Protein AF-A0A9P7GK99-F1 (afdb_monomer_lite)

Organism: NCBI:txid117069

pLDDT: mean 77.22, std 13.56, range [34.0, 91.31]

Radius of gyration: 13.09 Å; chains: 1; bounding box: 36×20×29 Å

InterPro domains:
  IPR011333 SKP1/BTB/POZ domain superfamily [SSF54695] (2-89)

Structure (mmCIF, N/CA/C/O backbone):
data_AF-A0A9P7GK99-F1
#
_entry.id   AF-A0A9P7GK99-F1
#
loop_
_atom_site.group_PDB
_atom_site.id
_atom_site.type_symbol
_atom_site.label_atom_id
_atom_site.label_alt_id
_atom_site.label_comp_id
_atom_site.label_asym_id
_atom_site.label_entity_id
_atom_site.label_seq_id
_atom_site.pdbx_PDB_ins_code
_atom_site.Cartn_x
_atom_site.Cartn_y
_atom_site.Cartn_z
_atom_site.occupancy
_atom_site.B_iso_or_equiv
_atom_site.auth_seq_id
_atom_site.auth_comp_id
_atom_site.auth_asym_id
_atom_site.auth_atom_id
_atom_site.pdbx_PDB_model_num
ATOM 1 N N . MET A 1 1 ? -16.642 4.213 -14.442 1.00 34.00 1 MET A N 1
ATOM 2 C CA . MET A 1 1 ? -16.711 2.746 -14.592 1.00 34.00 1 MET A CA 1
ATOM 3 C C . MET A 1 1 ? -15.625 2.183 -13.691 1.00 34.00 1 MET A C 1
ATOM 5 O O . MET A 1 1 ? -14.475 2.172 -14.102 1.00 34.00 1 MET A O 1
ATOM 9 N N . ARG A 1 2 ? -15.948 1.884 -12.425 1.00 46.44 2 ARG A N 1
ATOM 10 C CA . ARG A 1 2 ? -15.041 1.124 -11.551 1.00 46.44 2 ARG A CA 1
ATOM 11 C C . ARG A 1 2 ? -15.151 -0.336 -11.985 1.00 46.44 2 ARG A C 1
ATOM 13 O O . ARG A 1 2 ? -16.265 -0.808 -12.192 1.00 46.44 2 ARG A O 1
ATOM 20 N N . ILE A 1 3 ? -14.014 -0.959 -12.279 1.00 49.81 3 ILE A N 1
ATOM 21 C CA . ILE A 1 3 ? -13.935 -2.220 -13.034 1.00 49.81 3 ILE A CA 1
ATOM 22 C C . ILE A 1 3 ? -13.947 -3.450 -12.117 1.00 49.81 3 ILE A C 1
ATOM 24 O O . ILE A 1 3 ? -14.303 -4.530 -12.579 1.00 49.81 3 ILE A O 1
ATOM 28 N N . ASP A 1 4 ? -13.688 -3.283 -10.819 1.00 58.66 4 ASP A N 1
ATOM 29 C CA . ASP A 1 4 ? -13.463 -4.409 -9.917 1.00 58.66 4 ASP A CA 1
ATOM 30 C C . ASP A 1 4 ? -14.375 -4.325 -8.679 1.00 58.66 4 ASP A C 1
ATOM 32 O O . ASP A 1 4 ? -14.178 -3.481 -7.808 1.00 58.66 4 ASP A O 1
ATOM 36 N N . ASP A 1 5 ? -15.376 -5.208 -8.596 1.00 66.31 5 ASP A N 1
ATOM 37 C CA . ASP A 1 5 ? -16.194 -5.453 -7.393 1.00 66.31 5 ASP A CA 1
ATOM 38 C C . ASP A 1 5 ? -15.434 -6.413 -6.458 1.00 66.31 5 ASP A C 1
ATOM 40 O O . ASP A 1 5 ? -15.790 -7.579 -6.289 1.00 66.31 5 ASP A O 1
ATOM 44 N N . VAL A 1 6 ? -14.286 -5.962 -5.942 1.00 73.00 6 VAL A N 1
ATOM 45 C CA . VAL A 1 6 ? -13.404 -6.778 -5.091 1.00 73.00 6 VAL A CA 1
ATOM 46 C C . VAL A 1 6 ? -13.469 -6.281 -3.656 1.00 73.00 6 VAL A C 1
ATOM 48 O O . VAL A 1 6 ? -13.116 -5.142 -3.354 1.00 73.00 6 VAL A O 1
ATOM 51 N N . LEU A 1 7 ? -13.883 -7.173 -2.754 1.00 72.94 7 LEU A N 1
ATOM 52 C CA . LEU A 1 7 ? -13.924 -6.909 -1.323 1.00 72.94 7 LEU A CA 1
ATOM 53 C C . LEU A 1 7 ? -12.666 -7.455 -0.639 1.00 72.94 7 LEU A C 1
ATOM 55 O O . LEU A 1 7 ? -12.431 -8.663 -0.613 1.00 72.94 7 LEU A O 1
ATOM 59 N N . PHE A 1 8 ? -11.883 -6.564 -0.032 1.00 74.62 8 PHE A N 1
ATOM 60 C CA . PHE A 1 8 ? -10.719 -6.935 0.770 1.00 74.62 8 PHE A CA 1
ATOM 61 C C . PHE A 1 8 ? -11.076 -6.977 2.256 1.00 74.62 8 PHE A C 1
ATOM 63 O O . PHE A 1 8 ? -11.547 -5.997 2.832 1.00 74.62 8 PHE A O 1
ATOM 70 N N . HIS A 1 9 ? -10.804 -8.108 2.905 1.00 75.00 9 HIS A N 1
ATOM 71 C CA . HIS A 1 9 ? -10.962 -8.251 4.350 1.00 75.00 9 HIS A CA 1
ATOM 72 C C . HIS A 1 9 ? -9.631 -7.992 5.051 1.00 75.00 9 HIS A C 1
ATOM 74 O O . HIS A 1 9 ? -8.762 -8.862 5.072 1.00 75.00 9 HIS A O 1
ATOM 80 N N . ILE A 1 10 ? -9.478 -6.803 5.640 1.00 75.06 10 ILE A N 1
ATOM 81 C CA . ILE A 1 10 ? -8.238 -6.403 6.315 1.00 75.06 10 ILE A CA 1
ATOM 82 C C . ILE A 1 10 ? -8.445 -6.211 7.805 1.00 75.06 10 ILE A C 1
ATOM 84 O O . ILE A 1 10 ? -9.410 -5.601 8.262 1.00 75.06 10 ILE A O 1
ATOM 88 N N . HIS A 1 11 ? -7.500 -6.732 8.584 1.00 76.31 11 HIS A N 1
ATOM 89 C CA . HIS A 1 11 ? -7.492 -6.526 10.022 1.00 76.31 11 HIS A CA 1
ATOM 90 C C . HIS A 1 11 ? -7.194 -5.061 10.345 1.00 76.31 11 HIS A C 1
ATOM 92 O O . HIS A 1 11 ? -6.099 -4.570 10.075 1.00 76.31 11 HIS A O 1
ATOM 98 N N . ARG A 1 12 ? -8.143 -4.400 11.016 1.00 73.31 12 ARG A N 1
ATOM 99 C CA . ARG A 1 12 ? -8.034 -3.013 11.498 1.00 73.31 12 ARG A CA 1
ATOM 100 C C . ARG A 1 12 ? -6.689 -2.706 12.161 1.00 73.31 12 ARG A C 1
ATOM 102 O O . ARG A 1 12 ? -6.071 -1.700 11.845 1.00 73.31 12 ARG A O 1
ATOM 109 N N . ARG A 1 13 ? -6.201 -3.612 13.014 1.00 76.06 13 ARG A N 1
ATOM 110 C CA . ARG A 1 13 ? -4.915 -3.461 13.712 1.00 76.06 13 ARG A CA 1
ATOM 111 C C . ARG A 1 13 ? -3.738 -3.271 12.752 1.00 76.06 13 ARG A C 1
ATOM 113 O O . ARG A 1 13 ? -2.812 -2.530 13.066 1.00 76.06 13 ARG A O 1
ATOM 120 N N . ASN A 1 14 ? -3.764 -3.934 11.598 1.00 75.38 14 ASN A N 1
ATOM 121 C CA . ASN A 1 14 ? -2.696 -3.817 10.615 1.00 75.38 14 ASN A CA 1
ATOM 122 C C . ASN A 1 14 ? -2.763 -2.460 9.905 1.00 75.38 14 ASN A C 1
ATOM 124 O O . ASN A 1 14 ? -1.716 -1.849 9.716 1.00 75.38 14 ASN A O 1
ATOM 128 N N . LEU A 1 15 ? -3.967 -1.965 9.585 1.00 75.81 15 LEU A N 1
ATOM 129 C CA . LEU A 1 15 ? -4.155 -0.619 9.030 1.00 75.81 15 LEU A CA 1
ATOM 130 C C . LEU A 1 15 ? -3.662 0.447 10.015 1.00 75.81 15 LEU A C 1
ATOM 132 O O . LEU A 1 15 ? -2.787 1.231 9.671 1.00 75.81 15 LEU A O 1
ATOM 136 N N . GLU A 1 16 ? -4.119 0.407 11.266 1.00 75.75 16 GLU A N 1
ATOM 137 C CA . GLU A 1 16 ? -3.728 1.380 12.301 1.00 75.75 16 GLU A CA 1
ATOM 138 C C . GLU A 1 16 ? -2.220 1.389 12.599 1.00 75.75 16 GLU A C 1
ATOM 140 O O . GLU A 1 16 ? -1.679 2.404 13.022 1.00 75.75 16 GLU A O 1
ATOM 145 N N . THR A 1 17 ? -1.530 0.262 12.397 1.00 77.06 17 THR A N 1
ATOM 146 C CA . THR A 1 17 ? -0.087 0.159 12.672 1.00 77.06 17 THR A CA 1
ATOM 147 C C . THR A 1 17 ? 0.774 0.591 11.482 1.00 77.06 17 THR A C 1
ATOM 149 O O . THR A 1 17 ? 1.884 1.077 11.685 1.00 77.06 17 THR A O 1
ATOM 152 N N . ASN A 1 18 ? 0.302 0.391 10.247 1.00 76.31 18 ASN A N 1
ATOM 153 C CA . ASN A 1 18 ? 1.125 0.546 9.037 1.00 76.31 18 ASN A CA 1
ATOM 154 C C . ASN A 1 18 ? 0.713 1.723 8.144 1.00 76.31 18 ASN A C 1
ATOM 156 O O . ASN A 1 18 ? 1.359 1.953 7.122 1.00 76.31 18 ASN A O 1
ATOM 160 N N . THR A 1 19 ? -0.349 2.442 8.503 1.00 78.56 19 THR A N 1
ATOM 161 C CA . THR A 1 19 ? -0.893 3.564 7.732 1.00 78.56 19 THR A CA 1
ATOM 162 C C . THR A 1 19 ? -1.211 4.727 8.667 1.00 78.56 19 THR A C 1
ATOM 164 O O . THR A 1 19 ? -1.621 4.499 9.805 1.00 78.56 19 THR A O 1
ATOM 167 N N . ALA A 1 20 ? -1.013 5.962 8.204 1.00 76.06 20 ALA A N 1
ATOM 168 C CA . ALA A 1 20 ? -1.292 7.167 8.996 1.00 76.06 20 ALA A CA 1
ATOM 169 C C . ALA A 1 20 ? -2.490 7.980 8.465 1.00 76.06 20 ALA A C 1
ATOM 171 O O . ALA A 1 20 ? -3.226 8.560 9.262 1.00 76.06 20 ALA A O 1
ATOM 172 N N . ALA A 1 21 ? -2.744 7.940 7.151 1.00 74.12 21 ALA A N 1
ATOM 173 C CA . ALA A 1 21 ? -3.851 8.642 6.493 1.00 74.12 21 ALA A CA 1
ATOM 174 C C . ALA A 1 21 ? -4.945 7.707 5.957 1.00 74.12 21 ALA A C 1
ATOM 176 O O . ALA A 1 21 ? -5.861 8.154 5.262 1.00 74.12 21 ALA A O 1
ATOM 177 N N . PHE A 1 22 ? -4.873 6.403 6.247 1.00 71.75 22 PHE A N 1
ATOM 178 C CA . PHE A 1 22 ? -5.968 5.510 5.885 1.00 71.75 22 PHE A CA 1
ATOM 179 C C . PHE A 1 22 ? -7.225 5.943 6.645 1.00 71.75 22 PHE A C 1
ATOM 181 O O . PHE A 1 22 ? -7.119 6.210 7.848 1.00 71.75 22 PHE A O 1
ATOM 188 N N . PRO A 1 23 ? -8.391 6.052 5.971 1.00 66.56 23 PRO A N 1
ATOM 189 C CA . PRO A 1 23 ? -9.615 6.516 6.605 1.00 66.56 23 PRO A CA 1
ATOM 190 C C . PRO A 1 23 ? -9.794 5.758 7.916 1.00 66.56 23 PRO A C 1
ATOM 192 O O . PRO A 1 23 ? -9.766 4.519 7.903 1.00 66.56 23 PRO A O 1
ATOM 195 N N . PRO A 1 24 ? -9.878 6.476 9.053 1.00 52.75 24 PRO A N 1
ATOM 196 C CA . PRO A 1 24 ? -9.896 5.827 10.338 1.00 52.75 24 PRO A CA 1
ATOM 197 C C . PRO A 1 24 ? -11.053 4.844 10.313 1.00 52.75 24 PRO A C 1
ATOM 199 O O . PRO A 1 24 ? -12.181 5.183 9.945 1.00 52.75 24 PRO A O 1
ATOM 202 N N . ALA A 1 25 ? -10.796 3.628 10.776 1.00 51.00 25 ALA A N 1
ATOM 203 C CA . ALA A 1 25 ? -11.849 2.678 11.100 1.00 51.00 25 ALA A CA 1
ATOM 204 C C . ALA A 1 25 ? -12.785 3.209 12.223 1.00 51.00 25 ALA A C 1
ATOM 206 O O . ALA A 1 25 ? -13.495 2.444 12.860 1.00 51.00 25 ALA A O 1
ATOM 207 N N . GLU A 1 26 ? -12.777 4.513 12.530 1.00 41.66 26 GLU A N 1
ATOM 208 C CA . GLU A 1 26 ? -13.816 5.221 13.283 1.00 41.66 26 GLU A CA 1
ATOM 209 C C . GLU A 1 26 ? -15.175 5.210 12.584 1.00 41.66 26 GLU A C 1
ATOM 211 O O . GLU A 1 26 ? -16.193 5.420 13.241 1.00 41.66 26 GLU A O 1
ATOM 216 N N . PHE A 1 27 ? -15.236 4.845 11.304 1.00 45.44 27 PHE A N 1
ATOM 217 C CA . PHE A 1 27 ? -16.420 4.138 10.850 1.00 45.44 27 PHE A CA 1
ATOM 218 C C . PHE A 1 27 ? -16.409 2.786 11.565 1.00 45.44 27 PHE A C 1
ATOM 220 O O . PHE A 1 27 ? -15.719 1.858 11.144 1.00 45.44 27 PHE A O 1
ATOM 227 N N . GLU A 1 28 ? -17.173 2.659 12.656 1.00 44.12 28 GLU A N 1
ATOM 228 C CA . GLU A 1 28 ? -17.846 1.396 12.950 1.00 44.12 28 GLU A CA 1
ATOM 229 C C . GLU A 1 28 ? -18.606 1.025 11.675 1.00 44.12 28 GLU A C 1
ATOM 231 O O . GLU A 1 28 ? -19.794 1.309 11.524 1.00 44.12 28 GLU A O 1
ATOM 236 N N . THR A 1 29 ? -17.908 0.443 10.705 1.00 50.94 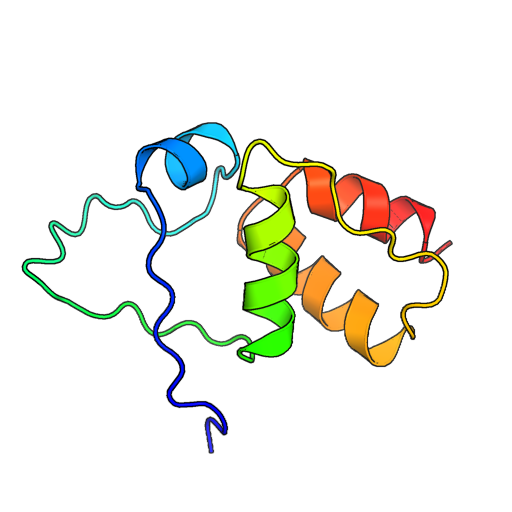29 THR A N 1
ATOM 237 C CA . THR A 1 29 ? -1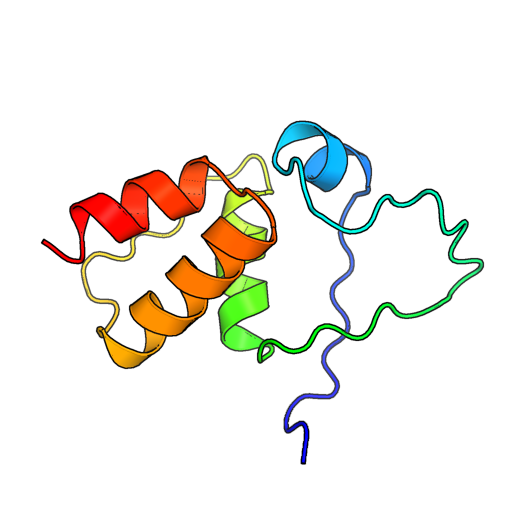8.524 -0.129 9.537 1.00 50.94 29 THR A CA 1
ATOM 238 C C . THR A 1 29 ? -19.241 -1.337 10.097 1.00 50.94 29 THR A C 1
ATOM 240 O O . THR A 1 29 ? -18.673 -2.406 10.306 1.00 50.94 29 THR A O 1
ATOM 243 N N . LYS A 1 30 ? -20.516 -1.152 10.436 1.00 50.97 30 LYS A N 1
ATOM 244 C CA . LYS A 1 30 ? -21.459 -2.203 10.833 1.00 50.97 30 LYS A CA 1
ATOM 245 C C . LYS A 1 30 ? -21.722 -3.146 9.643 1.00 50.97 30 LYS A C 1
ATOM 247 O O . LYS A 1 30 ? -22.868 -3.434 9.324 1.00 50.97 30 LYS A O 1
ATOM 252 N N . GLY A 1 31 ? -20.669 -3.565 8.940 1.00 54.69 31 GLY A N 1
ATOM 253 C CA . GLY A 1 31 ? -20.701 -4.144 7.603 1.00 54.69 31 GLY A CA 1
ATOM 254 C C . GLY A 1 31 ? -20.624 -3.137 6.445 1.00 54.69 31 GLY A C 1
ATOM 255 O O . GLY A 1 31 ? -20.876 -3.547 5.319 1.00 54.69 31 GLY A O 1
ATOM 256 N N . GLU A 1 32 ? -20.306 -1.853 6.667 1.00 54.53 32 GLU A N 1
ATOM 257 C CA . GLU A 1 32 ? -20.142 -0.897 5.555 1.00 54.53 32 GLU A CA 1
ATOM 258 C C . GLU A 1 32 ? -18.846 -1.140 4.767 1.00 54.53 32 GLU A C 1
ATOM 260 O O . GLU A 1 32 ? -17.741 -1.177 5.311 1.00 54.53 32 GLU A O 1
ATOM 265 N N . ILE A 1 33 ? -19.007 -1.320 3.459 1.00 62.84 33 ILE A N 1
ATOM 266 C CA . ILE A 1 33 ? -17.916 -1.476 2.503 1.00 62.84 33 ILE A CA 1
ATOM 267 C C . ILE A 1 33 ? -17.357 -0.079 2.221 1.00 62.84 33 ILE A C 1
ATOM 269 O O . ILE A 1 33 ? -18.087 0.799 1.765 1.00 62.84 33 ILE A O 1
ATOM 273 N N . VAL A 1 34 ? -16.069 0.134 2.500 1.00 69.19 34 VAL A N 1
ATOM 274 C CA . VAL A 1 34 ? -15.386 1.376 2.118 1.00 69.19 34 VAL A CA 1
ATOM 275 C C . VAL A 1 34 ? -14.989 1.261 0.653 1.00 69.19 34 VAL A C 1
ATOM 277 O O . VAL A 1 34 ? -14.135 0.448 0.300 1.00 69.19 34 VAL A O 1
ATOM 280 N N . GLU A 1 35 ? -15.608 2.074 -0.198 1.00 70.44 35 GLU A N 1
ATOM 281 C CA . GLU A 1 35 ? -15.184 2.195 -1.589 1.00 70.44 35 GLU A CA 1
ATOM 282 C C . GLU A 1 35 ? -13.903 3.026 -1.679 1.00 70.44 35 GLU A C 1
ATOM 284 O O . GLU A 1 35 ? -13.865 4.187 -1.265 1.00 70.44 35 GLU A O 1
ATOM 289 N N . LEU A 1 36 ? -12.860 2.433 -2.253 1.00 78.25 36 LEU A N 1
ATOM 290 C CA . LEU A 1 36 ? -11.606 3.111 -2.565 1.00 78.25 36 LEU A CA 1
ATOM 291 C C . LEU A 1 36 ? -11.586 3.500 -4.052 1.00 78.25 36 LEU A C 1
ATOM 293 O O . LEU A 1 36 ? -12.354 2.983 -4.869 1.00 78.25 36 LEU A O 1
ATOM 297 N N . GLU A 1 37 ? -10.769 4.489 -4.408 1.00 79.94 37 GLU A N 1
ATOM 298 C CA . GLU A 1 37 ? -10.736 5.033 -5.774 1.00 79.94 37 GLU A CA 1
ATOM 299 C C . GLU A 1 37 ? -9.786 4.263 -6.691 1.00 79.94 37 GLU A C 1
ATOM 301 O O . GLU A 1 37 ? -9.924 4.295 -7.913 1.00 79.94 37 GLU A O 1
ATOM 306 N N . GLU A 1 38 ? -8.860 3.553 -6.071 1.00 84.50 38 GLU A N 1
ATOM 307 C CA . GLU A 1 38 ? -7.815 2.736 -6.639 1.00 84.50 38 GLU A CA 1
ATOM 308 C C . GLU A 1 38 ? -8.397 1.408 -7.135 1.00 84.50 38 GLU A C 1
ATOM 310 O O . GLU A 1 38 ? -9.391 0.895 -6.617 1.00 84.50 38 GLU A O 1
ATOM 315 N N . ASN A 1 39 ? -7.772 0.834 -8.161 1.00 85.00 39 ASN A N 1
ATOM 316 C CA . ASN A 1 39 ? -8.186 -0.468 -8.672 1.00 85.00 39 ASN A CA 1
ATOM 317 C C . ASN A 1 39 ? -7.802 -1.599 -7.698 1.00 85.00 39 ASN A C 1
ATOM 319 O O . ASN A 1 39 ? -6.939 -1.441 -6.826 1.00 85.00 39 ASN A O 1
ATOM 323 N N . ALA A 1 40 ? -8.420 -2.769 -7.876 1.00 83.62 40 ALA A N 1
ATOM 324 C CA . ALA A 1 40 ? -8.197 -3.899 -6.982 1.00 83.62 40 ALA A CA 1
ATOM 325 C C . ALA A 1 40 ? -6.733 -4.371 -6.973 1.00 83.62 40 ALA A C 1
ATOM 327 O O . ALA A 1 40 ? -6.215 -4.714 -5.916 1.00 83.62 40 ALA A O 1
ATOM 328 N N . ALA A 1 41 ? -6.041 -4.340 -8.116 1.00 85.88 41 ALA A N 1
ATOM 329 C CA . ALA A 1 41 ? -4.647 -4.778 -8.217 1.00 85.88 41 ALA A CA 1
ATOM 330 C C . ALA A 1 41 ? -3.678 -3.881 -7.420 1.00 85.88 41 ALA A C 1
ATOM 332 O O . ALA A 1 41 ? -2.767 -4.369 -6.749 1.00 85.88 41 ALA A O 1
ATOM 333 N N . THR A 1 42 ? -3.885 -2.564 -7.459 1.00 89.69 42 THR A N 1
ATOM 334 C CA . THR A 1 42 ? -3.115 -1.580 -6.694 1.00 89.69 42 THR A CA 1
ATOM 335 C C . THR A 1 42 ? -3.348 -1.762 -5.200 1.00 89.69 42 THR A C 1
ATOM 337 O O . THR A 1 42 ? -2.387 -1.789 -4.432 1.00 89.69 42 THR A O 1
ATOM 340 N N . LEU A 1 43 ? -4.606 -1.933 -4.790 1.00 87.31 43 LEU A N 1
ATOM 341 C CA . LEU A 1 43 ? -4.964 -2.160 -3.392 1.00 87.31 43 LEU A CA 1
ATOM 342 C C . LEU A 1 43 ? -4.421 -3.489 -2.877 1.00 87.31 43 LEU A C 1
ATOM 344 O O . LEU A 1 43 ? -3.849 -3.523 -1.794 1.00 87.31 43 LEU A O 1
ATOM 348 N N . GLU A 1 44 ? -4.513 -4.562 -3.660 1.00 87.19 44 GLU A N 1
ATOM 349 C CA . GLU A 1 44 ? -3.951 -5.866 -3.306 1.00 87.19 44 GLU A CA 1
ATOM 350 C C . GLU A 1 44 ? -2.453 -5.757 -3.001 1.00 87.19 44 GLU A C 1
ATOM 352 O O . GLU A 1 44 ? -2.004 -6.192 -1.938 1.00 87.19 44 GLU A O 1
ATOM 357 N N . LEU A 1 45 ? -1.685 -5.119 -3.889 1.00 88.25 45 LEU A N 1
ATOM 358 C CA . LEU A 1 45 ? -0.256 -4.895 -3.676 1.00 88.25 45 LEU A CA 1
ATOM 359 C C . LEU A 1 45 ? 0.009 -4.022 -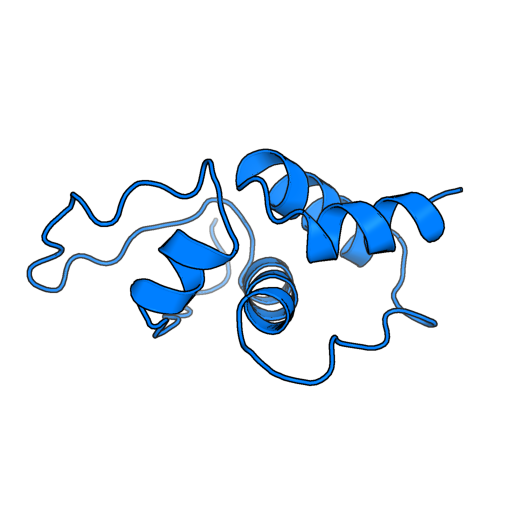2.452 1.00 88.25 45 LEU A C 1
ATOM 361 O O . LEU A 1 45 ? 0.871 -4.363 -1.646 1.00 88.25 45 LEU A O 1
ATOM 365 N N . LEU A 1 46 ? -0.735 -2.928 -2.282 1.00 88.25 46 LEU A N 1
ATOM 366 C CA . LEU A 1 46 ? -0.597 -2.039 -1.130 1.00 88.25 46 LEU A CA 1
ATOM 367 C C . LEU A 1 46 ? -0.833 -2.796 0.182 1.00 88.25 46 LEU A C 1
ATOM 369 O O . LEU A 1 46 ? -0.064 -2.678 1.134 1.00 88.25 46 LEU A O 1
ATOM 373 N N . PHE A 1 47 ? -1.869 -3.625 0.217 1.00 86.12 47 PHE A N 1
ATOM 374 C CA . PHE A 1 47 ? -2.257 -4.402 1.382 1.00 86.12 47 PHE A CA 1
ATOM 375 C C . PHE A 1 47 ? -1.254 -5.501 1.730 1.00 86.12 47 PHE A C 1
ATOM 377 O O . PHE A 1 47 ? -1.060 -5.791 2.912 1.00 86.12 47 PHE A O 1
ATOM 384 N N . GLN A 1 48 ? -0.524 -6.044 0.755 1.00 87.75 48 GLN A N 1
ATOM 385 C CA . GLN A 1 48 ? 0.595 -6.950 1.032 1.00 87.75 48 GLN A CA 1
ATOM 386 C C . GLN A 1 48 ? 1.727 -6.290 1.842 1.00 87.75 48 GLN A C 1
ATOM 388 O O . GLN A 1 48 ? 2.438 -7.004 2.547 1.00 87.75 48 GLN A O 1
ATOM 393 N N . PHE A 1 49 ? 1.881 -4.959 1.793 1.00 85.38 49 PHE A N 1
ATOM 394 C CA . PHE A 1 49 ? 2.824 -4.214 2.647 1.00 85.38 49 PHE A CA 1
ATOM 395 C C . PHE A 1 49 ? 2.284 -3.923 4.052 1.00 85.38 49 PHE A C 1
ATOM 397 O O . PHE A 1 49 ? 3.045 -3.542 4.936 1.00 85.38 49 PHE A O 1
ATOM 404 N N . ILE A 1 50 ? 0.977 -4.075 4.264 1.00 83.38 50 ILE A N 1
ATOM 405 C CA . ILE A 1 50 ? 0.312 -3.818 5.549 1.00 83.38 50 ILE A CA 1
ATOM 406 C C . ILE A 1 50 ? 0.301 -5.079 6.421 1.00 83.38 50 ILE A C 1
ATOM 408 O O . ILE A 1 50 ? 0.294 -5.003 7.652 1.00 83.38 50 ILE A O 1
ATOM 412 N N . TYR A 1 51 ? 0.295 -6.259 5.802 1.00 81.62 51 TYR A N 1
ATOM 413 C CA . TYR A 1 51 ? 0.380 -7.518 6.531 1.00 81.62 51 TYR A CA 1
ATOM 414 C C . TYR A 1 51 ? 1.815 -7.809 6.994 1.00 81.62 51 TYR A C 1
ATOM 416 O O . TYR A 1 51 ? 2.765 -7.516 6.270 1.00 81.62 51 TYR A O 1
ATOM 424 N N . PRO A 1 52 ? 1.992 -8.435 8.176 1.00 73.94 52 PRO A N 1
ATOM 425 C CA . PRO A 1 52 ? 3.294 -8.866 8.680 1.00 73.94 52 PRO A CA 1
ATOM 426 C C . PRO A 1 52 ? 3.782 -10.100 7.906 1.00 73.94 52 PRO A C 1
ATOM 428 O O . PRO A 1 52 ? 3.838 -11.214 8.425 1.00 73.94 52 PRO A O 1
ATOM 431 N N . GLN A 1 53 ? 4.093 -9.896 6.633 1.00 78.38 53 GLN A N 1
ATOM 432 C CA . GLN A 1 53 ? 4.575 -10.898 5.698 1.00 78.38 53 GLN A CA 1
ATOM 433 C C . GLN A 1 53 ? 5.813 -10.380 4.969 1.00 78.38 53 GLN A C 1
ATOM 435 O O . GLN A 1 53 ? 6.161 -9.201 5.044 1.00 78.38 53 GLN A O 1
ATOM 440 N N . HIS A 1 54 ? 6.488 -11.270 4.243 1.00 78.56 54 HIS A N 1
ATOM 441 C CA . HIS A 1 54 ? 7.533 -10.835 3.326 1.00 78.56 54 HIS A CA 1
ATOM 442 C C . HIS A 1 54 ? 6.925 -9.893 2.286 1.00 78.56 54 HIS A C 1
ATOM 444 O O . HIS A 1 54 ? 5.982 -10.267 1.587 1.00 78.56 54 HIS A O 1
ATOM 450 N N . HIS A 1 55 ? 7.463 -8.675 2.209 1.00 81.44 55 HIS A N 1
ATOM 4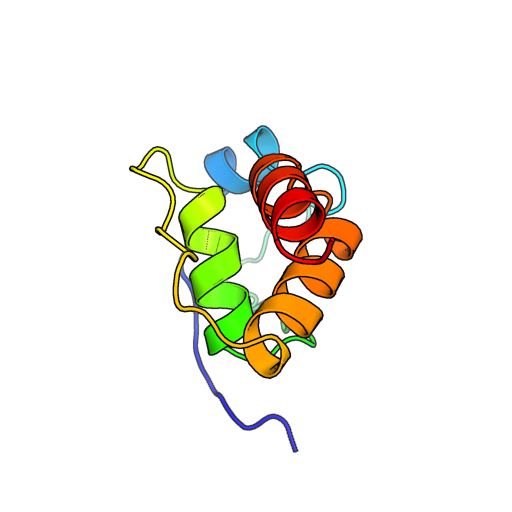51 C CA . HIS A 1 55 ? 7.014 -7.693 1.232 1.00 81.44 55 HIS A CA 1
ATOM 452 C C . HIS A 1 55 ? 7.153 -8.248 -0.191 1.00 81.44 55 HIS A C 1
ATOM 454 O O . HIS A 1 55 ? 8.116 -8.974 -0.475 1.00 81.44 55 HIS A O 1
ATOM 460 N N . PRO A 1 56 ? 6.220 -7.905 -1.092 1.00 81.38 56 PRO A N 1
ATOM 461 C CA . PRO A 1 56 ? 6.299 -8.353 -2.467 1.00 81.38 56 PRO A CA 1
ATOM 462 C C . PRO A 1 56 ? 7.567 -7.819 -3.129 1.00 81.38 56 PRO A C 1
ATOM 464 O O . PRO A 1 56 ? 7.934 -6.648 -3.003 1.00 81.38 56 PRO A O 1
ATOM 467 N N . HIS A 1 57 ? 8.236 -8.702 -3.864 1.00 81.56 57 HIS A N 1
ATOM 468 C CA . HIS A 1 57 ? 9.375 -8.331 -4.685 1.00 81.56 57 HIS A CA 1
ATOM 469 C C . HIS A 1 57 ? 8.854 -7.620 -5.924 1.00 81.56 57 HIS A C 1
ATOM 471 O O . HIS A 1 57 ? 8.302 -8.246 -6.823 1.00 81.56 57 HIS A O 1
ATOM 477 N N . LEU A 1 58 ? 9.033 -6.303 -5.980 1.00 82.50 58 LEU A N 1
ATOM 478 C CA . LEU A 1 58 ? 8.556 -5.529 -7.120 1.00 82.50 58 LEU A CA 1
ATOM 479 C C . LEU A 1 58 ? 9.549 -5.534 -8.296 1.00 82.50 58 LEU A C 1
ATOM 481 O O . LEU A 1 58 ? 9.414 -4.703 -9.184 1.00 82.50 58 LEU A O 1
ATOM 485 N N . ASP A 1 59 ? 10.648 -6.312 -8.257 1.00 80.94 59 ASP A N 1
ATOM 486 C CA . ASP A 1 59 ? 11.859 -6.148 -9.116 1.00 80.94 59 ASP A CA 1
ATOM 487 C C . ASP A 1 59 ? 11.569 -6.101 -10.616 1.00 80.94 59 ASP A C 1
ATOM 489 O O . ASP A 1 59 ? 12.277 -5.435 -11.366 1.00 80.94 59 ASP A O 1
ATOM 493 N N . THR A 1 60 ? 10.497 -6.760 -11.035 1.00 82.25 60 THR A N 1
ATOM 494 C CA . THR A 1 60 ? 10.051 -6.854 -12.426 1.00 82.25 60 THR A CA 1
ATOM 495 C C . THR A 1 60 ? 8.717 -6.147 -12.674 1.00 82.25 60 THR A C 1
ATOM 497 O O . THR A 1 60 ? 8.158 -6.255 -13.764 1.00 82.25 60 THR A O 1
ATOM 500 N N . THR A 1 61 ? 8.193 -5.421 -11.683 1.00 86.06 61 THR A N 1
ATOM 501 C CA . THR A 1 61 ? 6.911 -4.723 -11.779 1.00 86.06 61 THR A CA 1
ATOM 502 C C . THR A 1 61 ? 7.035 -3.526 -12.728 1.00 86.06 61 THR A C 1
ATOM 504 O O . THR A 1 61 ? 7.907 -2.677 -12.525 1.00 86.06 61 THR A O 1
ATOM 507 N N . PRO A 1 62 ? 6.179 -3.422 -13.761 1.00 87.44 62 PRO A N 1
ATOM 508 C CA . PRO A 1 62 ? 6.235 -2.324 -14.720 1.00 87.44 62 PRO A CA 1
ATOM 509 C C . PRO A 1 62 ? 5.845 -0.989 -14.075 1.00 87.44 62 PRO A C 1
ATOM 511 O O . PRO A 1 62 ? 5.071 -0.944 -13.115 1.00 87.44 62 PRO A O 1
ATOM 514 N N . PHE A 1 63 ? 6.336 0.115 -14.647 1.00 86.38 63 PHE A N 1
ATOM 515 C CA . PHE A 1 63 ? 6.044 1.467 -14.158 1.00 86.38 63 PHE A CA 1
ATOM 516 C C . PHE A 1 63 ? 4.539 1.762 -14.098 1.00 86.38 63 PHE A C 1
ATOM 518 O O . PHE A 1 63 ? 4.082 2.384 -13.150 1.00 86.38 63 PHE A O 1
ATOM 525 N N . GLU A 1 64 ? 3.760 1.245 -15.049 1.00 88.38 64 GLU A N 1
ATOM 526 C CA . GLU A 1 64 ? 2.297 1.398 -15.093 1.00 88.38 64 GLU A CA 1
ATOM 527 C C . GLU A 1 64 ? 1.579 0.813 -13.866 1.00 88.38 64 GLU A C 1
ATOM 529 O O . GLU A 1 64 ? 0.475 1.236 -13.543 1.00 88.38 64 GLU A O 1
ATOM 534 N N . VAL A 1 65 ? 2.209 -0.135 -13.163 1.00 87.81 65 VAL A N 1
ATOM 535 C CA . VAL A 1 65 ? 1.704 -0.712 -11.907 1.00 87.81 65 VAL A CA 1
ATOM 536 C C . VAL A 1 65 ? 2.357 -0.042 -10.695 1.00 87.81 65 VAL A C 1
ATOM 538 O O . VAL A 1 65 ? 1.698 0.179 -9.682 1.00 87.81 65 VAL A O 1
ATOM 541 N N . LEU A 1 66 ? 3.640 0.326 -10.794 1.00 89.56 66 LEU A N 1
ATOM 542 C CA . LEU A 1 66 ? 4.345 1.039 -9.726 1.00 89.56 66 LEU A CA 1
ATOM 543 C C . LEU A 1 66 ? 3.776 2.442 -9.486 1.00 89.56 66 LEU A C 1
ATOM 545 O O . LEU A 1 66 ? 3.643 2.834 -8.334 1.00 89.56 66 LEU A O 1
ATOM 549 N N . ALA A 1 67 ? 3.445 3.188 -10.543 1.00 90.44 67 ALA A N 1
ATOM 550 C CA . ALA A 1 67 ? 2.899 4.544 -10.473 1.00 90.44 67 ALA A CA 1
ATOM 551 C C . ALA A 1 67 ? 1.631 4.630 -9.603 1.00 90.44 67 ALA A C 1
ATOM 553 O O . ALA A 1 67 ? 1.679 5.314 -8.581 1.00 90.44 67 ALA A O 1
ATOM 554 N N . PRO A 1 68 ? 0.546 3.884 -9.899 1.00 90.75 68 PRO A N 1
ATOM 555 C CA . PRO A 1 68 ? -0.655 3.920 -9.067 1.00 90.75 68 PRO A CA 1
ATOM 556 C C . PRO A 1 68 ? -0.414 3.351 -7.661 1.00 90.75 68 PRO A C 1
ATOM 558 O O . PRO A 1 68 ? -1.034 3.805 -6.703 1.00 90.75 68 P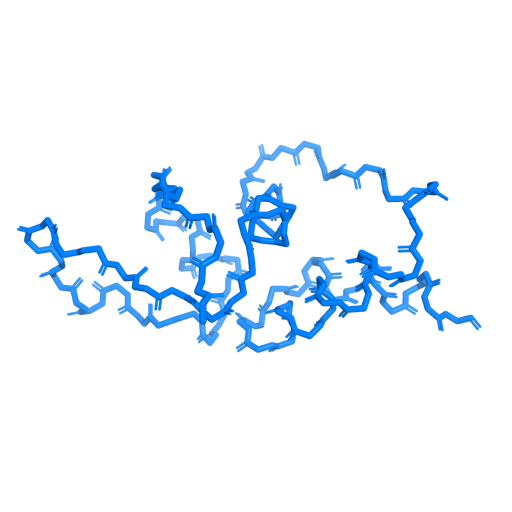RO A O 1
ATOM 561 N N . LEU A 1 69 ? 0.507 2.390 -7.499 1.00 91.31 69 LEU A N 1
ATOM 562 C CA . LEU A 1 69 ? 0.901 1.899 -6.175 1.00 91.31 69 LEU A CA 1
ATOM 563 C C . LEU A 1 69 ? 1.580 2.985 -5.336 1.00 91.31 69 LEU A C 1
ATOM 565 O O . LEU A 1 69 ? 1.290 3.090 -4.148 1.00 91.31 69 LEU A O 1
ATOM 569 N N . ALA A 1 70 ? 2.463 3.787 -5.929 1.00 91.25 70 ALA A N 1
ATOM 570 C CA . ALA A 1 70 ? 3.115 4.889 -5.233 1.00 91.25 70 ALA A CA 1
ATOM 571 C C . ALA A 1 70 ? 2.114 5.978 -4.851 1.00 91.25 70 ALA A C 1
ATOM 573 O O . ALA A 1 70 ? 2.127 6.421 -3.708 1.00 91.25 70 ALA A O 1
ATOM 574 N N . GLU A 1 71 ? 1.213 6.349 -5.764 1.00 91.19 71 GLU A N 1
ATOM 575 C CA . GLU A 1 71 ? 0.140 7.309 -5.483 1.00 91.19 71 GLU A CA 1
ATOM 576 C C . GLU A 1 71 ? -0.729 6.844 -4.309 1.00 91.19 71 GLU A C 1
ATOM 578 O O . GLU A 1 71 ? -0.945 7.599 -3.363 1.00 91.19 71 GLU A O 1
ATOM 583 N N . ALA A 1 72 ? -1.161 5.579 -4.316 1.00 90.19 72 ALA A N 1
ATOM 584 C CA . ALA A 1 72 ? -1.927 4.996 -3.218 1.00 90.19 72 ALA A CA 1
ATOM 585 C C . ALA A 1 72 ? -1.111 4.933 -1.914 1.00 90.19 72 ALA A C 1
ATOM 587 O O . ALA A 1 72 ? -1.621 5.240 -0.838 1.00 90.19 72 ALA A O 1
ATOM 588 N N . ALA A 1 73 ? 0.169 4.562 -1.993 1.00 90.88 73 ALA A N 1
ATOM 589 C CA . ALA A 1 73 ? 1.053 4.501 -0.835 1.00 90.88 73 ALA A CA 1
ATOM 590 C C . ALA A 1 73 ? 1.270 5.873 -0.191 1.00 90.88 73 ALA A C 1
ATOM 592 O O . ALA A 1 73 ? 1.298 5.952 1.034 1.00 90.88 73 ALA A O 1
ATOM 593 N N . GLU A 1 74 ? 1.391 6.943 -0.978 1.00 89.62 74 GLU A N 1
ATOM 594 C CA . GLU A 1 74 ? 1.453 8.312 -0.460 1.00 89.62 74 GLU A CA 1
ATOM 595 C C . GLU A 1 74 ? 0.102 8.759 0.103 1.00 89.62 74 GLU A C 1
ATOM 597 O O . GLU A 1 74 ? 0.047 9.265 1.222 1.00 89.62 74 GLU A O 1
ATOM 602 N N . LYS A 1 75 ? -0.994 8.506 -0.623 1.00 88.69 75 LYS A N 1
ATOM 603 C CA . LYS A 1 75 ? -2.360 8.867 -0.211 1.00 88.69 75 LYS A CA 1
ATOM 604 C C . LYS A 1 75 ? -2.739 8.275 1.144 1.00 88.69 75 LYS A C 1
ATOM 606 O O . LYS A 1 75 ? -3.359 8.954 1.955 1.00 88.69 75 LYS A O 1
ATOM 611 N N . TYR A 1 76 ? -2.375 7.017 1.380 1.00 86.25 76 TYR A N 1
ATOM 612 C CA . TYR A 1 76 ? -2.682 6.293 2.614 1.00 86.25 76 TYR A CA 1
ATOM 613 C C . TYR A 1 76 ? -1.539 6.297 3.635 1.00 86.25 76 TYR A C 1
ATOM 615 O O . TYR A 1 76 ? -1.671 5.708 4.708 1.00 86.25 76 TYR A O 1
ATOM 623 N N . GLU A 1 77 ? -0.425 6.960 3.322 1.00 88.50 77 GLU A N 1
ATOM 624 C CA . GLU A 1 77 ? 0.795 6.990 4.134 1.00 88.50 77 GLU A CA 1
ATOM 625 C C . GLU A 1 77 ? 1.295 5.589 4.539 1.00 88.50 77 GLU A C 1
ATOM 627 O O . GLU A 1 77 ? 1.588 5.305 5.702 1.00 88.50 77 GLU A O 1
ATOM 632 N N . VAL A 1 78 ? 1.404 4.686 3.561 1.00 88.56 78 VAL A N 1
ATOM 633 C CA . VAL A 1 78 ? 1.989 3.348 3.738 1.00 88.56 78 VAL A CA 1
ATOM 634 C C . VAL A 1 78 ? 3.501 3.435 3.549 1.00 88.56 78 VAL A C 1
ATOM 636 O O . VAL A 1 78 ? 4.042 3.144 2.478 1.00 88.56 78 VAL A O 1
ATOM 639 N N . TYR A 1 79 ? 4.210 3.831 4.606 1.00 85.94 79 TYR A N 1
ATOM 640 C CA . TYR A 1 79 ? 5.645 4.149 4.550 1.00 85.94 79 TYR A CA 1
ATOM 641 C C . TYR A 1 79 ? 6.521 3.028 3.961 1.00 85.94 79 TYR A C 1
ATOM 643 O O . TYR A 1 79 ? 7.505 3.303 3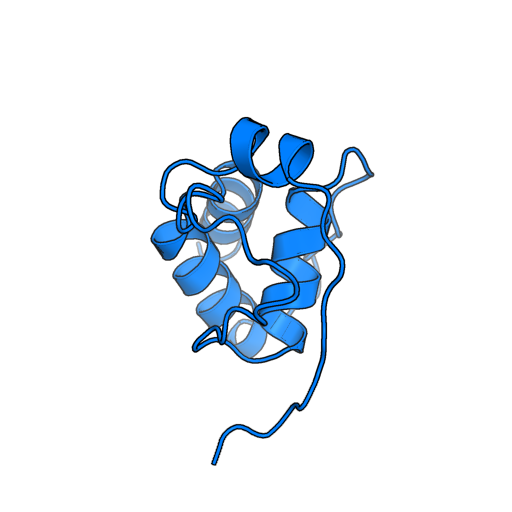.268 1.00 85.94 79 TYR A O 1
ATOM 651 N N . ALA A 1 80 ? 6.169 1.760 4.198 1.00 85.62 80 ALA A N 1
ATOM 652 C CA . ALA A 1 80 ? 6.882 0.615 3.629 1.00 85.62 80 ALA A CA 1
ATOM 653 C C . ALA A 1 80 ? 6.815 0.596 2.091 1.00 85.62 80 ALA A C 1
ATOM 655 O O . ALA A 1 80 ? 7.847 0.459 1.428 1.00 85.62 80 ALA A O 1
ATOM 656 N N . ALA A 1 81 ? 5.622 0.797 1.527 1.00 88.56 81 ALA A N 1
ATOM 657 C CA . ALA A 1 81 ? 5.404 0.835 0.086 1.00 88.56 81 ALA A CA 1
ATOM 658 C C . ALA A 1 81 ? 6.009 2.100 -0.544 1.00 88.56 81 ALA A C 1
ATOM 660 O O . ALA A 1 81 ? 6.663 2.003 -1.584 1.00 88.56 81 ALA A O 1
ATOM 661 N N . MET A 1 82 ? 5.888 3.261 0.117 1.00 89.19 82 MET A N 1
ATOM 662 C CA . MET A 1 82 ? 6.487 4.528 -0.336 1.00 89.19 82 MET A CA 1
ATOM 663 C C . MET A 1 82 ? 8.001 4.400 -0.536 1.00 89.19 82 MET A C 1
ATOM 665 O O . MET A 1 82 ? 8.541 4.803 -1.567 1.00 89.19 82 MET A O 1
ATOM 669 N N . ASN A 1 83 ? 8.699 3.797 0.432 1.00 87.50 83 ASN A N 1
ATOM 670 C CA . ASN A 1 83 ? 10.149 3.624 0.363 1.00 87.50 83 ASN A CA 1
ATOM 671 C C . ASN A 1 83 ? 10.570 2.747 -0.820 1.00 87.50 83 ASN A C 1
ATOM 673 O O . ASN A 1 83 ? 11.505 3.101 -1.541 1.00 87.50 83 ASN A O 1
ATOM 677 N N . ILE A 1 84 ? 9.877 1.627 -1.045 1.00 87.00 84 ILE A N 1
ATOM 678 C CA . ILE A 1 84 ? 10.182 0.736 -2.168 1.00 87.00 84 ILE A CA 1
ATOM 679 C C . ILE A 1 84 ? 9.865 1.416 -3.501 1.00 87.00 84 ILE A C 1
ATOM 681 O O . ILE A 1 84 ? 10.711 1.404 -4.394 1.00 87.00 84 ILE A O 1
ATOM 685 N N . CYS A 1 85 ? 8.708 2.068 -3.634 1.00 88.25 85 CYS A N 1
ATOM 686 C CA . CYS A 1 85 ? 8.347 2.779 -4.861 1.00 88.25 85 CYS A CA 1
ATOM 687 C C . CYS A 1 85 ? 9.368 3.875 -5.193 1.00 88.25 85 CYS A C 1
ATOM 689 O O . CYS A 1 85 ? 9.857 3.941 -6.319 1.00 88.25 85 CYS A O 1
ATOM 691 N N . ARG A 1 86 ? 9.802 4.656 -4.197 1.00 86.12 86 ARG A N 1
ATOM 692 C CA . ARG A 1 86 ? 10.822 5.700 -4.370 1.00 86.12 86 ARG A CA 1
ATOM 693 C C . ARG A 1 86 ? 12.172 5.158 -4.840 1.00 86.12 86 ARG A C 1
ATOM 695 O O . ARG A 1 86 ? 12.854 5.817 -5.620 1.00 86.12 86 ARG A O 1
ATOM 702 N N . VAL A 1 87 ? 12.589 3.987 -4.357 1.00 85.88 87 VAL A N 1
ATOM 703 C CA . VAL A 1 87 ? 13.834 3.340 -4.811 1.00 85.88 87 VAL A CA 1
ATOM 704 C C . VAL A 1 87 ? 13.716 2.876 -6.262 1.00 85.88 87 VAL A C 1
ATOM 706 O O . VAL A 1 87 ? 14.706 2.898 -6.986 1.00 85.88 87 VAL A O 1
ATOM 709 N N . ARG A 1 88 ? 12.520 2.469 -6.693 1.00 83.56 88 ARG A N 1
ATOM 710 C CA . ARG A 1 88 ? 12.280 1.863 -8.009 1.00 83.56 88 ARG A CA 1
ATOM 711 C C . ARG A 1 88 ? 11.920 2.848 -9.112 1.00 83.56 88 ARG A C 1
ATOM 713 O O . ARG A 1 88 ? 12.088 2.511 -10.274 1.00 83.56 88 ARG A O 1
ATOM 720 N N . MET A 1 89 ? 11.450 4.037 -8.754 1.00 80.88 89 MET A N 1
ATOM 721 C CA . MET A 1 89 ? 11.112 5.115 -9.692 1.00 80.88 89 MET A CA 1
ATOM 722 C C . MET A 1 89 ? 12.265 6.098 -9.948 1.00 80.88 89 MET A C 1
ATOM 724 O O . MET A 1 89 ? 12.042 7.160 -10.524 1.00 80.88 89 MET A O 1
ATOM 728 N N . LYS A 1 90 ? 13.477 5.777 -9.489 1.00 67.75 90 LYS A N 1
ATOM 729 C CA . LYS A 1 90 ? 14.697 6.536 -9.786 1.00 67.75 90 LYS A CA 1
ATOM 730 C C . LYS A 1 90 ? 15.260 6.159 -11.148 1.00 67.75 90 LYS A C 1
ATOM 732 O O . LYS A 1 90 ? 15.618 7.102 -11.884 1.00 67.75 90 LYS A O 1
#

Sequence (90 aa):
MRIDDVLFHIHRRNLETNTAAFPPAEFETKGEIVELEENAATLELLFQFIYPQHHPHLDTTPFEVLAPLAEAAEKYEVYAAMNICRVRMK

Foldseek 3Di:
DQDDPDADDDDLVLLVVQFDQDDRVVPPPVVPGDDDPAHPLLVVLLVQLSDPDPRDDCPPPDPVNLVSNCVVCVNRVRVSSVVVSVVVVD

Secondary structure (DSSP, 8-state):
-----------HHHHHHH-SSSPPTTS--SS-----SS-HHHHHHHHHTTSSSPPP--TT--HHHHHHHHHHHHHTT-HHHHHHHHHH--